Protein AF-A0A126R810-F1 (afdb_monomer)

Radius of gyration: 16.44 Å; Cα contacts (8 Å, |Δi|>4): 226; chains: 1; bounding box: 43×46×41 Å

Solvent-accessible surface area (backbone atoms only — not comparable to full-atom values): 8702 Å² total; per-residue (Å²): 116,65,72,61,51,55,50,39,32,69,67,35,48,63,58,56,52,22,22,52,50,32,72,67,43,94,33,29,50,48,25,30,33,40,52,72,46,74,46,79,70,53,80,94,60,63,74,56,88,75,79,83,89,74,77,93,70,93,69,80,99,58,82,75,43,78,62,83,45,59,52,86,39,48,30,25,45,36,42,28,21,24,62,84,65,51,67,21,34,70,50,63,39,40,46,86,61,65,59,49,74,42,57,66,59,55,68,73,42,51,41,99,56,51,18,61,36,74,46,60,53,77,65,43,67,39,75,66,36,52,54,49,44,61,45,46,37,65,45,74,83,80,72,79,77,83,81,128

Nearest PDB structures (foldseek):
  4u7b-assembly2_G-2  TM=3.706E-01  e=3.610E-02  Drosophila mauritiana
  4r79-assembly1_B  TM=3.425E-01  e=3.610E-02  Drosophila mauritiana
  3hot-assembly1_B  TM=3.439E-01  e=6.427E-02  Drosophila mauritiana
  3hot-assembly1_A  TM=3.543E-01  e=1.220E-01  Drosophila mauritiana

Sequence (148 aa):
MRKRFDRLSKAGVFEAFLDTLGGMSPSAHLIQMFDSTIVRAHVSAAGEKGGKAGKAGKAGKAGKPLAVRAADSQPKFHAKADGCGDLIAFDLTVGEASDCTHLETLLDIGSDISPRAAIADKGYSSKANRATASKGAGHRPGHPAQGQ

pLDDT: mean 70.52, std 21.45, range [24.77, 93.38]

Foldseek 3Di:
DPVVVVVCLQVCVVQVVLLVVCVVDPFQLAEKEKDKDFADDDPVLLDDDADDDDDDDDDDDDDHRQDAHDSPARKMWIFIAGPVRHTNDIHIGGNPDQPCVCLLVNLRGGHPHQHLFYHYDPSNVDPVSVVSRVCSNVDDDDDPPPDD

Mean predicted aligned error: 11.8 Å

Structure (mmCIF, N/CA/C/O backbone):
data_AF-A0A126R810-F1
#
_entry.id   AF-A0A126R810-F1
#
loop_
_atom_site.group_PDB
_atom_site.id
_atom_site.type_symbol
_atom_site.label_atom_id
_atom_site.label_alt_id
_atom_site.label_comp_id
_atom_site.label_asym_id
_atom_site.label_entity_id
_atom_site.label_seq_id
_atom_site.pdbx_PDB_ins_code
_atom_site.Cartn_x
_atom_site.Cartn_y
_atom_site.Cartn_z
_atom_site.occupancy
_atom_site.B_iso_or_equiv
_atom_site.auth_seq_id
_atom_site.auth_comp_id
_atom_site.auth_asym_id
_atom_site.auth_atom_id
_atom_site.pdbx_PDB_model_num
ATOM 1 N N . MET A 1 1 ? -26.406 -2.720 5.389 1.00 58.00 1 MET A N 1
ATOM 2 C CA . MET A 1 1 ? -25.097 -2.293 4.840 1.00 58.00 1 MET A CA 1
ATOM 3 C C . MET A 1 1 ? -23.918 -2.906 5.613 1.00 58.00 1 MET A C 1
ATOM 5 O O . MET A 1 1 ? -23.194 -3.693 5.021 1.00 58.00 1 MET A O 1
ATOM 9 N N . ARG A 1 2 ? -23.787 -2.665 6.932 1.00 73.38 2 ARG A N 1
ATOM 10 C CA . ARG A 1 2 ? -22.641 -3.086 7.779 1.00 73.38 2 ARG A CA 1
ATOM 11 C C . ARG A 1 2 ? -22.301 -4.591 7.772 1.00 73.38 2 ARG A C 1
ATOM 13 O O . ARG A 1 2 ? -21.176 -4.952 7.481 1.00 73.38 2 ARG A O 1
ATOM 20 N N . LYS A 1 3 ? -23.280 -5.489 7.970 1.00 82.12 3 LYS A N 1
ATOM 21 C CA . LYS A 1 3 ? -23.018 -6.946 8.084 1.00 82.12 3 LYS A CA 1
ATOM 22 C C . LYS A 1 3 ? -22.371 -7.585 6.845 1.00 82.12 3 LYS A C 1
ATOM 24 O O . LYS A 1 3 ? -21.584 -8.514 6.978 1.00 82.12 3 LYS A O 1
ATOM 29 N N . ARG A 1 4 ? -22.732 -7.125 5.638 1.00 86.06 4 ARG A N 1
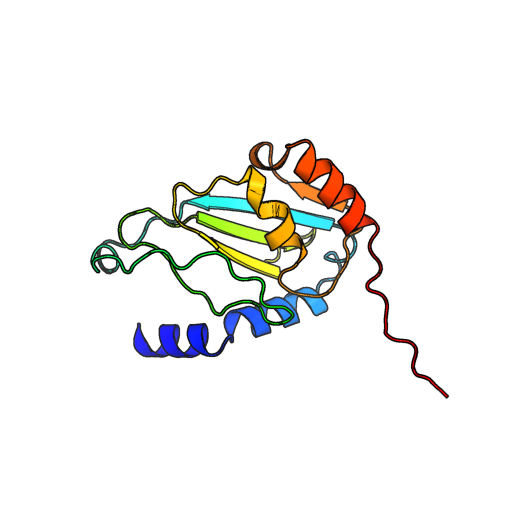ATOM 30 C CA . ARG A 1 4 ? -22.128 -7.634 4.393 1.00 86.06 4 ARG A CA 1
ATOM 31 C C . ARG A 1 4 ? -20.696 -7.142 4.253 1.00 86.06 4 ARG A C 1
ATOM 33 O O . ARG A 1 4 ? -19.833 -7.951 3.949 1.00 86.06 4 ARG A O 1
ATOM 40 N N . PHE A 1 5 ? -20.471 -5.858 4.521 1.00 80.19 5 PHE A N 1
ATOM 41 C CA . PHE A 1 5 ? -19.141 -5.265 4.537 1.00 80.19 5 PHE A CA 1
ATOM 42 C C . PHE A 1 5 ? -18.228 -6.006 5.520 1.00 80.19 5 PHE A C 1
ATOM 44 O O . PHE A 1 5 ? -17.249 -6.589 5.084 1.00 80.19 5 PHE A O 1
ATOM 51 N N . ASP A 1 6 ? -18.626 -6.134 6.790 1.00 79.25 6 ASP A N 1
ATOM 52 C CA . ASP A 1 6 ? -17.832 -6.828 7.814 1.00 79.25 6 ASP A CA 1
ATOM 53 C C . ASP A 1 6 ? -17.491 -8.267 7.421 1.00 79.25 6 ASP A C 1
ATOM 55 O O . ASP A 1 6 ? -16.395 -8.749 7.696 1.00 79.25 6 ASP A O 1
ATOM 59 N N . ARG A 1 7 ? -18.435 -8.972 6.789 1.00 86.31 7 ARG A N 1
ATOM 60 C CA . ARG A 1 7 ? -18.213 -10.342 6.327 1.00 86.31 7 ARG A CA 1
ATOM 61 C C . ARG A 1 7 ? -17.197 -10.394 5.187 1.00 86.31 7 ARG A C 1
ATOM 63 O O . ARG A 1 7 ? -16.336 -11.261 5.220 1.00 86.31 7 ARG A O 1
ATOM 70 N N . LEU A 1 8 ? -17.299 -9.498 4.205 1.00 84.38 8 LEU A N 1
ATOM 71 C CA . LEU A 1 8 ? -16.360 -9.425 3.081 1.00 84.38 8 LEU A CA 1
ATOM 72 C C . LEU A 1 8 ? -14.961 -9.008 3.552 1.00 84.38 8 LEU A C 1
ATOM 74 O O . LEU A 1 8 ? -13.985 -9.640 3.163 1.00 84.38 8 LEU A O 1
ATOM 78 N N . SER A 1 9 ? -14.882 -8.029 4.457 1.00 81.00 9 SER A N 1
ATOM 79 C CA . SER A 1 9 ? -13.638 -7.597 5.099 1.00 81.00 9 SER A CA 1
ATOM 80 C C . SER A 1 9 ? -12.968 -8.737 5.860 1.00 81.00 9 SER A C 1
ATOM 82 O O . SER A 1 9 ? -11.805 -9.034 5.633 1.00 81.00 9 SER A O 1
ATOM 84 N N . LYS A 1 10 ? -13.709 -9.445 6.725 1.00 80.12 10 LYS A N 1
ATOM 85 C CA . LYS A 1 10 ? -13.168 -10.584 7.491 1.00 80.12 10 LYS A CA 1
ATOM 86 C C . LYS A 1 10 ? -12.781 -11.771 6.612 1.00 80.12 10 LYS A C 1
ATOM 88 O O . LYS A 1 10 ? -11.914 -12.542 7.004 1.00 80.12 10 LYS A O 1
ATOM 93 N N . ALA A 1 11 ? -13.436 -11.929 5.465 1.00 85.81 11 ALA A N 1
ATOM 94 C CA . ALA A 1 11 ? -13.130 -12.973 4.496 1.00 85.81 11 ALA A CA 1
ATOM 95 C C . ALA A 1 11 ? -11.930 -12.635 3.591 1.00 85.81 11 ALA A C 1
ATOM 97 O O . ALA A 1 11 ? -11.578 -13.461 2.757 1.00 85.81 11 ALA A O 1
ATOM 98 N N . GLY A 1 12 ? -11.312 -11.455 3.733 1.00 84.00 12 GLY A N 1
ATOM 99 C CA . GLY A 1 12 ? -10.148 -11.061 2.934 1.00 84.00 12 GLY A CA 1
ATOM 100 C C . GLY A 1 12 ? -10.477 -10.702 1.479 1.00 84.00 12 GLY A C 1
ATOM 101 O O . GLY A 1 12 ? -9.616 -10.776 0.605 1.00 84.00 12 GLY A O 1
ATOM 102 N N . VAL A 1 13 ? -11.744 -10.386 1.178 1.00 88.12 13 VAL A N 1
ATOM 103 C CA . VAL A 1 13 ? -12.202 -10.188 -0.210 1.00 88.12 13 VAL A CA 1
ATOM 104 C C . VAL A 1 13 ? -11.582 -8.943 -0.838 1.00 88.12 13 VAL A C 1
ATOM 106 O O . VAL A 1 13 ? -11.309 -8.942 -2.035 1.00 88.12 13 VAL A O 1
ATOM 109 N N . PHE A 1 14 ? -11.352 -7.888 -0.055 1.00 85.06 14 PHE A N 1
ATOM 110 C CA . PHE A 1 14 ? -10.744 -6.659 -0.564 1.00 85.06 14 PHE A CA 1
ATOM 111 C C . PHE A 1 14 ? -9.272 -6.871 -0.910 1.00 85.06 14 PHE A C 1
ATOM 113 O O . PHE A 1 14 ? -8.820 -6.426 -1.958 1.00 85.06 14 PHE A O 1
ATOM 120 N N . GLU A 1 15 ? -8.554 -7.596 -0.060 1.00 84.38 15 GLU A N 1
ATOM 121 C CA . GLU A 1 15 ? -7.156 -7.953 -0.240 1.00 84.38 15 GLU A CA 1
ATOM 122 C C . GLU A 1 15 ? -6.991 -8.818 -1.493 1.00 84.38 15 GLU A C 1
ATOM 124 O O . GLU A 1 15 ? -6.176 -8.489 -2.345 1.00 84.38 15 GLU A O 1
ATOM 129 N N . ALA A 1 16 ? -7.825 -9.849 -1.671 1.00 85.62 16 ALA A N 1
ATOM 130 C CA . ALA A 1 16 ? -7.801 -10.689 -2.871 1.00 85.62 16 ALA A CA 1
ATOM 131 C C . ALA A 1 16 ? -8.166 -9.915 -4.153 1.00 85.62 16 ALA A C 1
ATOM 133 O O . ALA A 1 16 ? -7.582 -10.139 -5.215 1.00 85.62 16 ALA A O 1
ATOM 134 N N . PHE A 1 17 ? -9.132 -8.995 -4.065 1.00 88.19 17 PHE A N 1
ATOM 135 C CA . PHE A 1 17 ? -9.519 -8.144 -5.189 1.00 88.19 17 PHE A CA 1
ATOM 136 C C . PHE A 1 17 ? -8.369 -7.227 -5.624 1.00 88.19 17 PHE A C 1
ATOM 138 O O . PHE A 1 17 ? -8.030 -7.189 -6.804 1.00 88.19 17 PHE A O 1
ATOM 145 N N . LEU A 1 18 ? -7.747 -6.524 -4.676 1.00 88.25 18 LEU A N 1
ATOM 146 C CA . LEU A 1 18 ? -6.643 -5.608 -4.958 1.00 88.25 18 LEU A CA 1
ATOM 147 C C . LEU A 1 18 ? -5.366 -6.346 -5.387 1.00 88.25 18 LEU A C 1
ATOM 149 O O . LEU A 1 18 ? -4.672 -5.876 -6.282 1.00 88.25 18 LEU A O 1
ATOM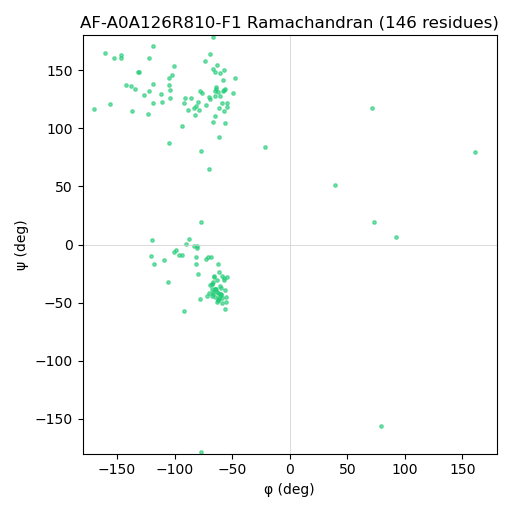 153 N N . ASP A 1 19 ? -5.102 -7.529 -4.831 1.00 84.69 19 ASP A N 1
ATOM 154 C CA . ASP A 1 19 ? -4.015 -8.412 -5.267 1.00 84.69 19 ASP A CA 1
ATOM 155 C C . ASP A 1 19 ? -4.171 -8.812 -6.742 1.00 84.69 19 ASP A C 1
ATOM 157 O O . ASP A 1 19 ? -3.228 -8.717 -7.528 1.00 84.69 19 ASP A O 1
ATOM 161 N N . THR A 1 20 ? -5.400 -9.153 -7.146 1.00 88.62 20 THR A N 1
ATOM 162 C CA . THR A 1 20 ? -5.726 -9.456 -8.546 1.00 88.62 20 THR A CA 1
ATOM 163 C C . THR A 1 20 ? -5.481 -8.244 -9.447 1.00 88.62 20 THR A C 1
ATOM 165 O O . THR A 1 20 ? -4.864 -8.383 -10.502 1.00 88.62 20 THR A O 1
ATOM 168 N N . LEU A 1 21 ? -5.915 -7.047 -9.030 1.00 86.81 21 LEU A N 1
ATOM 169 C CA . LEU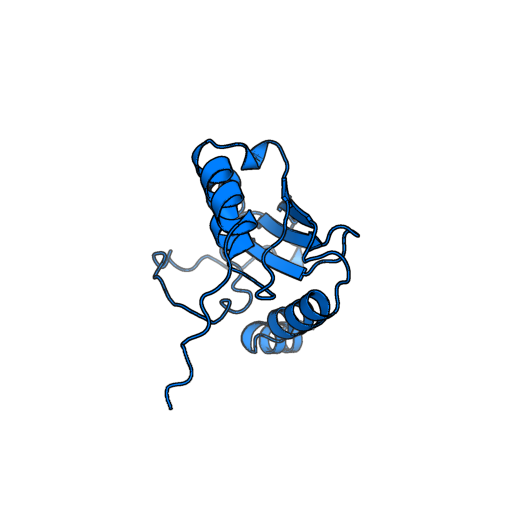 A 1 21 ? -5.655 -5.809 -9.774 1.00 86.81 21 LEU A CA 1
ATOM 170 C C . LEU A 1 21 ? -4.153 -5.513 -9.885 1.00 86.81 21 LEU A C 1
ATOM 172 O O . LEU A 1 21 ? -3.677 -5.168 -10.964 1.00 86.81 21 LEU A O 1
ATOM 176 N N . GLY A 1 22 ? -3.396 -5.723 -8.806 1.00 86.81 22 GLY A N 1
ATOM 177 C CA . GLY A 1 22 ? -1.941 -5.590 -8.795 1.00 86.81 22 GLY A CA 1
ATOM 178 C C . GLY A 1 22 ? -1.260 -6.521 -9.792 1.00 86.81 22 GLY A C 1
ATOM 179 O O . GLY A 1 22 ? -0.434 -6.071 -10.584 1.00 86.81 22 GLY A O 1
ATOM 180 N N . GLY A 1 23 ? -1.663 -7.794 -9.822 1.00 86.50 23 GLY A N 1
ATOM 181 C CA . GLY A 1 23 ? -1.162 -8.787 -10.778 1.00 86.50 23 GLY A CA 1
ATOM 182 C C . GLY A 1 23 ? -1.451 -8.454 -12.246 1.00 86.50 23 GLY A C 1
ATOM 183 O O . GLY A 1 23 ? -0.731 -8.909 -13.134 1.00 86.50 23 GLY A O 1
ATOM 184 N N . MET A 1 24 ? -2.479 -7.645 -12.509 1.00 90.62 24 MET A N 1
ATOM 185 C CA . MET A 1 24 ? -2.849 -7.183 -13.849 1.00 90.62 24 MET A CA 1
ATOM 186 C C . MET A 1 24 ? -2.225 -5.831 -14.220 1.00 90.62 24 MET A C 1
ATOM 188 O O . MET A 1 24 ? -2.329 -5.418 -15.377 1.00 90.62 24 MET A O 1
ATOM 192 N N . SER A 1 25 ? -1.585 -5.134 -13.276 1.00 91.50 25 SER A N 1
ATOM 193 C CA . SER A 1 25 ? -1.039 -3.802 -13.528 1.00 91.50 25 SER A CA 1
ATOM 194 C C . SER A 1 25 ? 0.179 -3.863 -14.463 1.00 91.50 25 SER A C 1
ATOM 196 O O . SER A 1 25 ? 1.176 -4.533 -14.164 1.00 91.50 25 SER A O 1
ATOM 198 N N . PRO A 1 26 ? 0.178 -3.089 -15.564 1.00 92.12 26 PRO A N 1
ATOM 199 C CA . PRO A 1 26 ? 1.327 -2.995 -16.456 1.00 92.12 26 PRO A CA 1
ATOM 200 C C . PRO A 1 26 ? 2.477 -2.182 -15.846 1.00 92.12 26 PRO A C 1
ATOM 202 O O . PRO A 1 26 ? 3.577 -2.194 -16.394 1.00 92.12 26 PRO A O 1
ATOM 205 N N . SER A 1 27 ? 2.252 -1.462 -14.741 1.00 92.81 27 SER A N 1
ATOM 206 C CA . SER A 1 27 ? 3.206 -0.491 -14.193 1.00 92.81 27 SER A CA 1
ATOM 207 C C . SER A 1 27 ? 3.704 -0.828 -12.782 1.00 92.81 27 SER A C 1
ATOM 209 O O . SER A 1 27 ? 4.762 -0.335 -12.391 1.00 92.81 27 SER A O 1
ATOM 211 N N . ALA A 1 28 ? 3.027 -1.724 -12.052 1.00 88.81 28 ALA A N 1
ATOM 212 C CA . ALA A 1 28 ? 3.361 -2.094 -10.671 1.00 88.81 28 ALA A CA 1
ATOM 213 C C . ALA A 1 28 ? 4.781 -2.659 -10.493 1.00 88.81 28 ALA A C 1
ATOM 215 O O . ALA A 1 28 ? 5.372 -2.541 -9.420 1.00 88.81 28 ALA A O 1
ATOM 216 N N . HIS A 1 29 ? 5.345 -3.265 -11.540 1.00 88.56 29 HIS A N 1
ATOM 217 C CA . HIS A 1 29 ? 6.723 -3.768 -11.552 1.00 88.56 29 HIS A CA 1
ATOM 218 C C . HIS A 1 29 ? 7.762 -2.668 -11.831 1.00 88.56 29 HIS A C 1
ATOM 220 O O . HIS A 1 29 ? 8.953 -2.848 -11.584 1.00 88.56 29 HIS A O 1
ATOM 226 N N . LEU A 1 30 ? 7.338 -1.517 -12.356 1.00 91.25 30 LEU A N 1
ATOM 227 C CA . LEU A 1 30 ? 8.204 -0.369 -12.610 1.00 91.25 30 LEU A CA 1
ATOM 228 C C . LEU A 1 30 ? 8.199 0.570 -11.411 1.00 91.25 30 LEU A C 1
ATOM 230 O O . LEU A 1 30 ? 9.258 0.864 -10.859 1.00 91.25 30 LEU A O 1
ATOM 234 N N . ILE A 1 31 ? 7.016 1.036 -11.021 1.00 91.06 31 ILE A N 1
ATOM 235 C CA . ILE A 1 31 ? 6.835 2.072 -10.011 1.00 91.06 31 ILE A CA 1
ATOM 236 C C . ILE A 1 31 ? 5.725 1.638 -9.064 1.00 91.06 31 ILE A C 1
ATOM 238 O O . ILE A 1 31 ? 4.653 1.225 -9.501 1.00 91.06 31 ILE A O 1
ATOM 242 N N . GLN A 1 32 ? 5.984 1.781 -7.768 1.00 91.81 32 GLN A N 1
ATOM 243 C CA . GLN A 1 32 ? 4.949 1.747 -6.740 1.00 91.81 32 GLN A CA 1
ATOM 244 C C . GLN A 1 32 ? 4.979 3.051 -5.951 1.00 91.81 32 GLN A C 1
ATOM 246 O O . GLN A 1 32 ? 6.046 3.524 -5.544 1.00 91.81 32 GLN A O 1
ATOM 251 N N . MET A 1 33 ? 3.802 3.638 -5.777 1.00 93.38 33 MET A N 1
ATOM 252 C CA . MET A 1 33 ? 3.588 4.899 -5.081 1.00 93.38 33 MET A CA 1
ATOM 253 C C . MET A 1 33 ? 2.977 4.644 -3.705 1.00 93.38 33 MET A C 1
ATOM 255 O O . MET A 1 33 ? 2.066 3.826 -3.571 1.00 93.38 33 MET A O 1
ATOM 259 N N . PHE A 1 34 ? 3.464 5.360 -2.694 1.00 91.06 34 PHE A N 1
ATOM 260 C CA . PHE A 1 34 ? 3.029 5.232 -1.307 1.00 91.06 34 PHE A CA 1
ATOM 261 C C . PHE A 1 34 ? 2.612 6.588 -0.750 1.00 91.06 34 PHE A C 1
ATOM 263 O O . PHE A 1 34 ? 3.374 7.555 -0.813 1.00 91.06 34 PHE A O 1
ATOM 270 N N . ASP A 1 35 ? 1.418 6.637 -0.173 1.00 90.56 35 ASP A N 1
ATOM 271 C CA . ASP A 1 35 ? 0.899 7.818 0.509 1.00 90.56 35 ASP A CA 1
ATOM 272 C C . ASP A 1 35 ? 0.023 7.400 1.692 1.00 90.56 35 ASP A C 1
ATOM 274 O O . ASP A 1 35 ? -0.410 6.251 1.795 1.00 90.56 35 ASP A O 1
ATOM 278 N N . SER A 1 36 ? -0.236 8.324 2.607 1.00 87.75 36 SER A N 1
ATOM 279 C CA . SER A 1 36 ? -1.169 8.104 3.703 1.00 87.75 36 SER A CA 1
ATOM 280 C C . SER A 1 36 ? -2.045 9.313 3.948 1.00 87.75 36 SER A C 1
ATOM 282 O O . SER A 1 36 ? -1.565 10.438 4.026 1.00 87.75 36 SER A O 1
ATOM 284 N N . THR A 1 37 ? -3.334 9.069 4.162 1.00 86.50 37 THR A N 1
ATOM 285 C CA . THR A 1 37 ? -4.297 10.126 4.480 1.00 86.50 37 THR A CA 1
ATOM 286 C C . THR A 1 37 ? -5.138 9.768 5.694 1.00 86.50 37 THR A C 1
ATOM 288 O O . THR A 1 37 ? -5.423 8.599 5.953 1.00 86.50 37 THR A O 1
ATOM 291 N N . ILE A 1 38 ? -5.552 10.776 6.456 1.00 84.75 38 ILE A N 1
ATOM 292 C CA . ILE A 1 38 ? -6.474 10.596 7.576 1.00 84.75 38 ILE A CA 1
ATOM 293 C C . ILE A 1 38 ? -7.899 10.570 7.022 1.00 84.75 38 ILE A C 1
ATOM 295 O O . ILE A 1 38 ? -8.386 11.561 6.475 1.00 84.75 38 ILE A O 1
ATOM 299 N N . VAL A 1 39 ? -8.597 9.451 7.202 1.00 79.19 39 VAL A N 1
ATOM 300 C CA . VAL A 1 39 ? -9.990 9.305 6.770 1.00 79.19 39 VAL A CA 1
ATOM 301 C C . VAL A 1 39 ? -10.905 9.686 7.918 1.00 79.19 39 VAL A C 1
ATOM 303 O O . VAL A 1 39 ? -10.872 9.073 8.986 1.00 79.19 39 VAL A O 1
ATOM 306 N N . ARG A 1 40 ? -11.767 10.686 7.697 1.00 75.12 40 ARG A N 1
ATOM 307 C CA . ARG A 1 40 ? -12.752 11.060 8.708 1.00 75.12 40 ARG A CA 1
ATOM 308 C C . ARG A 1 40 ? -13.852 10.003 8.796 1.00 75.12 40 ARG A C 1
ATOM 310 O O . ARG A 1 40 ? -14.577 9.787 7.826 1.00 75.12 40 ARG A O 1
ATOM 317 N N . ALA A 1 41 ? -14.024 9.384 9.959 1.00 67.06 41 ALA A N 1
ATOM 318 C CA . ALA A 1 41 ? -15.155 8.502 10.205 1.00 67.06 41 ALA A CA 1
ATOM 319 C C . ALA A 1 41 ? -16.470 9.296 10.092 1.00 67.06 41 ALA A C 1
ATOM 321 O O . ALA A 1 41 ? -16.621 10.368 10.681 1.00 67.06 41 ALA A O 1
ATOM 322 N N . HIS A 1 42 ? -17.432 8.767 9.328 1.00 64.12 42 HIS A N 1
ATOM 323 C CA . HIS A 1 42 ? -18.784 9.326 9.250 1.00 64.12 42 HIS A CA 1
ATOM 324 C C . HIS A 1 42 ? -19.414 9.385 10.653 1.00 64.12 42 HIS A C 1
ATOM 326 O O . HIS A 1 42 ? -19.137 8.524 11.485 1.00 64.12 42 HIS A O 1
ATOM 332 N N . VAL A 1 43 ? -20.304 10.349 10.923 1.00 54.09 43 VAL A N 1
ATOM 333 C CA . VAL A 1 43 ? -20.922 10.555 12.255 1.00 54.09 43 VAL A CA 1
ATOM 334 C C . VAL A 1 43 ? -21.599 9.293 12.819 1.00 54.09 43 VAL A C 1
ATOM 336 O O . VAL A 1 43 ? -21.610 9.073 14.021 1.00 54.09 43 VAL A O 1
ATOM 339 N N . SER A 1 44 ? -22.082 8.400 11.951 1.00 56.31 44 SER A N 1
ATOM 340 C CA . SER A 1 44 ? -22.676 7.101 12.320 1.00 56.31 44 SER A CA 1
ATOM 341 C C . SER A 1 44 ? -21.662 5.977 12.614 1.00 56.31 44 SER A C 1
ATOM 343 O O . SER A 1 44 ? -22.066 4.860 12.926 1.00 56.31 44 SER A O 1
ATOM 345 N N . ALA A 1 45 ? -20.363 6.236 12.456 1.00 50.12 45 ALA A N 1
ATOM 346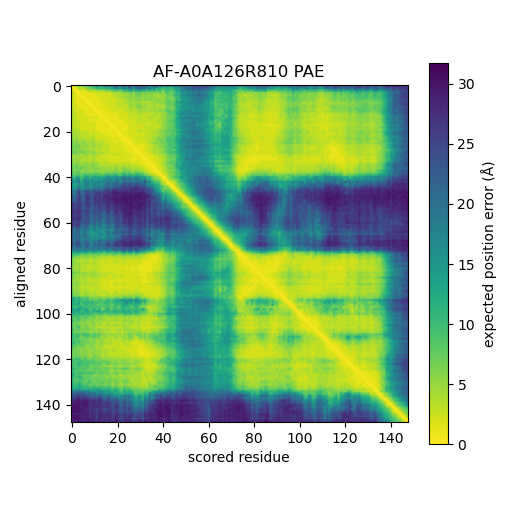 C CA . ALA A 1 45 ? -19.249 5.342 12.791 1.00 50.12 45 ALA A CA 1
ATOM 347 C C . ALA A 1 45 ? -18.457 5.827 14.020 1.00 50.12 45 ALA A C 1
ATOM 349 O O . ALA A 1 45 ? -17.683 5.059 14.589 1.00 50.12 45 ALA A O 1
ATOM 350 N N . ALA A 1 46 ? -18.677 7.074 14.448 1.00 46.78 46 ALA A N 1
ATOM 351 C CA . ALA A 1 46 ? -18.123 7.643 15.668 1.00 46.78 46 ALA A CA 1
ATOM 352 C C . ALA A 1 46 ? -18.895 7.117 16.892 1.00 46.78 46 ALA A C 1
ATOM 354 O O . ALA A 1 46 ? -19.807 7.767 17.396 1.00 46.78 46 ALA A O 1
ATOM 355 N N . GLY A 1 47 ? -18.574 5.904 17.347 1.00 43.41 47 GLY A N 1
ATOM 356 C CA . GLY A 1 47 ? -19.151 5.361 18.576 1.00 43.41 47 GLY A CA 1
ATOM 357 C C . GLY A 1 47 ? -19.058 3.847 18.705 1.00 43.41 47 GLY A C 1
ATOM 358 O O . GLY A 1 47 ? -20.053 3.161 18.508 1.00 43.41 47 GLY A O 1
ATOM 359 N N . GLU A 1 48 ? -17.895 3.322 19.097 1.00 41.81 48 GLU A N 1
ATOM 360 C CA . GLU A 1 48 ? -17.827 2.059 19.847 1.00 41.81 48 GLU A CA 1
ATOM 361 C C . GLU A 1 48 ? -16.528 1.991 20.667 1.00 41.81 48 GLU A C 1
ATOM 363 O O . GLU A 1 48 ? -15.431 2.125 20.143 1.00 41.81 48 GLU A O 1
ATOM 368 N N . LYS A 1 49 ? -16.650 1.855 21.989 1.00 41.16 49 LYS A N 1
ATOM 369 C CA . LYS A 1 49 ? -15.565 2.018 22.972 1.00 41.16 49 LYS A CA 1
ATOM 370 C C . LYS A 1 49 ? -14.460 0.953 22.798 1.00 41.16 49 LYS A C 1
ATOM 372 O O . LYS A 1 49 ? -14.757 -0.227 22.641 1.00 41.16 49 LYS A O 1
ATOM 377 N N . GLY A 1 50 ? -13.197 1.390 22.853 1.00 39.09 50 GLY A N 1
ATOM 378 C CA . GLY A 1 50 ? -12.002 0.650 22.430 1.00 39.09 50 GLY A CA 1
ATOM 379 C C . GLY A 1 50 ? -11.677 -0.677 23.138 1.00 39.09 50 GLY A C 1
ATOM 380 O O . GLY A 1 50 ? -11.890 -0.858 24.337 1.00 39.09 50 GLY A O 1
ATOM 381 N N . GLY A 1 51 ? -11.082 -1.595 22.367 1.00 32.53 51 GLY A N 1
ATOM 382 C CA . GLY A 1 51 ? -10.477 -2.848 22.831 1.00 32.53 51 GLY A CA 1
ATOM 383 C C . GLY A 1 51 ? -8.944 -2.766 22.894 1.00 32.53 51 GLY A C 1
ATOM 384 O O . GLY A 1 51 ? -8.314 -2.085 22.087 1.00 32.53 51 GLY A O 1
ATOM 385 N N . LYS A 1 52 ? -8.344 -3.457 23.874 1.00 34.78 52 LYS A N 1
ATOM 386 C CA . LYS A 1 52 ? -6.920 -3.355 24.251 1.00 34.78 52 LYS A CA 1
ATOM 387 C C . LYS A 1 52 ? -5.938 -3.670 23.111 1.00 34.78 52 LYS A C 1
ATOM 389 O O . LYS A 1 52 ? -6.108 -4.624 22.355 1.00 34.78 52 LYS A O 1
ATOM 394 N N . ALA A 1 53 ? -4.850 -2.897 23.087 1.00 39.47 53 ALA A N 1
ATOM 395 C CA . ALA A 1 53 ? -3.710 -3.019 22.185 1.00 39.47 53 ALA A CA 1
ATOM 396 C C . ALA A 1 53 ? -3.050 -4.412 22.246 1.00 39.47 53 ALA A C 1
ATOM 398 O O . ALA A 1 53 ? -2.309 -4.739 23.173 1.00 39.47 53 ALA A O 1
ATOM 399 N N . GLY A 1 54 ? -3.302 -5.233 21.224 1.00 28.83 54 GLY A N 1
ATOM 400 C CA . GLY A 1 54 ? -2.554 -6.461 20.966 1.00 28.83 54 GLY A CA 1
ATOM 401 C C . GLY A 1 54 ? -1.250 -6.152 20.230 1.00 28.83 54 GLY A C 1
ATOM 402 O O . GLY A 1 54 ? -1.283 -5.606 19.120 1.00 28.83 54 GLY A O 1
ATOM 403 N N . LYS A 1 55 ? -0.124 -6.507 20.863 1.00 29.75 55 LYS A N 1
ATOM 404 C CA . LYS A 1 55 ? 1.254 -6.378 20.361 1.00 29.75 55 LYS A CA 1
ATOM 405 C C . LYS A 1 55 ? 1.393 -6.895 18.922 1.00 29.75 55 LYS A C 1
ATOM 407 O O . LYS A 1 55 ? 0.773 -7.890 18.547 1.00 29.75 55 LYS A O 1
ATOM 412 N N . ALA A 1 56 ? 2.229 -6.216 18.135 1.00 35.44 56 ALA A N 1
ATOM 413 C CA . ALA A 1 56 ? 2.615 -6.603 16.782 1.00 35.44 56 ALA A CA 1
ATOM 414 C C . ALA A 1 56 ? 3.329 -7.969 16.794 1.00 35.44 56 ALA A C 1
ATOM 416 O O . ALA A 1 56 ? 4.530 -8.066 17.026 1.00 35.44 56 ALA A O 1
ATOM 417 N N . GLY A 1 57 ? 2.557 -9.039 16.595 1.00 24.77 57 GLY A N 1
ATOM 418 C CA . GLY A 1 57 ? 3.068 -10.379 16.329 1.00 24.77 57 GLY A CA 1
ATOM 419 C C . GLY A 1 57 ? 3.342 -10.553 14.838 1.00 24.77 57 GLY A C 1
ATOM 420 O O . GLY A 1 57 ? 2.449 -10.314 14.013 1.00 24.77 57 GLY A O 1
ATOM 421 N N . LYS A 1 58 ? 4.575 -10.966 14.526 1.00 33.00 58 LYS A N 1
ATOM 422 C CA . LYS A 1 58 ? 5.004 -11.468 13.217 1.00 33.00 58 LYS A CA 1
ATOM 423 C C . LYS A 1 58 ? 4.123 -12.664 12.845 1.00 33.00 58 LYS A C 1
ATOM 425 O O . LYS A 1 58 ? 4.166 -13.682 13.527 1.00 33.00 58 LYS A O 1
ATOM 430 N N . ALA A 1 59 ? 3.325 -12.535 11.794 1.00 27.64 59 ALA A N 1
ATOM 431 C CA . ALA A 1 59 ? 2.619 -13.652 11.179 1.00 27.64 59 ALA A CA 1
ATOM 432 C C . ALA A 1 59 ? 2.760 -13.483 9.668 1.00 27.64 59 ALA A C 1
ATOM 434 O O . ALA A 1 59 ? 2.347 -12.464 9.119 1.00 27.64 59 ALA A O 1
ATOM 435 N N . GLY A 1 60 ? 3.463 -14.433 9.053 1.00 28.61 60 GLY A N 1
ATOM 436 C CA . GLY A 1 60 ? 3.781 -14.428 7.634 1.00 28.61 60 GLY A CA 1
ATOM 437 C C . GLY A 1 60 ? 2.569 -14.647 6.732 1.00 28.61 60 GLY A C 1
ATOM 438 O O . GLY A 1 60 ? 1.527 -15.121 7.174 1.00 28.61 60 GLY A O 1
ATOM 439 N N . LYS A 1 61 ? 2.778 -14.312 5.453 1.00 35.91 61 LYS A N 1
ATOM 440 C CA . LYS A 1 61 ? 2.045 -14.760 4.256 1.00 35.91 61 LYS A CA 1
ATOM 441 C C . LYS A 1 61 ? 0.522 -14.896 4.403 1.00 35.91 61 LYS A C 1
ATOM 443 O O . LYS A 1 61 ? -0.044 -15.927 4.067 1.00 35.91 61 LYS A O 1
ATOM 448 N N . ALA A 1 62 ? -0.126 -13.850 4.898 1.00 33.81 62 ALA A N 1
ATOM 449 C CA . ALA A 1 62 ? -1.523 -13.515 4.635 1.00 33.81 62 ALA A CA 1
ATOM 450 C C . ALA A 1 62 ? -1.747 -12.114 5.210 1.00 33.81 62 ALA A C 1
ATOM 452 O O . ALA A 1 62 ? -1.592 -11.914 6.419 1.00 33.81 62 ALA A O 1
ATOM 453 N N . GLY A 1 63 ? -2.061 -11.137 4.353 1.00 39.81 63 GLY A N 1
ATOM 454 C CA . GLY A 1 63 ? -2.492 -9.813 4.799 1.00 39.81 63 GLY A CA 1
ATOM 455 C C . GLY A 1 63 ? -3.599 -9.973 5.840 1.00 39.81 63 GLY A C 1
ATOM 456 O O . GLY A 1 63 ? -4.516 -10.777 5.667 1.00 39.81 63 GLY A O 1
ATOM 457 N N . LYS A 1 64 ? -3.470 -9.294 6.982 1.00 45.44 64 LYS A N 1
ATOM 458 C CA . LYS A 1 64 ? -4.497 -9.367 8.025 1.00 45.44 64 LYS A CA 1
ATOM 459 C C . LYS A 1 64 ? -5.770 -8.747 7.439 1.00 45.44 64 LYS A C 1
ATOM 461 O O . LYS A 1 64 ? -5.656 -7.655 6.890 1.00 45.44 64 LYS A O 1
ATOM 466 N N . PRO A 1 65 ? -6.947 -9.388 7.561 1.00 42.50 65 PRO A N 1
ATOM 467 C CA . PRO A 1 65 ? -8.185 -8.808 7.060 1.00 42.50 65 PRO A CA 1
ATOM 468 C C . PRO A 1 65 ? -8.394 -7.449 7.713 1.00 42.50 65 PRO A C 1
ATOM 470 O O . PRO A 1 65 ? -8.240 -7.362 8.934 1.00 42.50 65 PRO A O 1
ATOM 473 N N . LEU A 1 66 ? -8.736 -6.441 6.905 1.00 44.81 66 LEU A N 1
ATOM 474 C CA . LEU A 1 66 ? -9.099 -5.067 7.268 1.00 44.81 66 LEU A CA 1
ATOM 475 C C . LEU A 1 66 ? -9.575 -4.917 8.730 1.00 44.81 66 LEU A C 1
ATOM 477 O O . LEU A 1 66 ? -10.772 -4.942 9.030 1.00 44.81 66 LEU A O 1
ATOM 481 N N . ALA A 1 67 ? -8.633 -4.781 9.663 1.00 39.91 67 ALA A N 1
ATOM 482 C CA . ALA A 1 67 ? -8.911 -4.701 11.089 1.00 39.91 67 ALA A CA 1
ATOM 483 C C . ALA A 1 67 ? -8.731 -3.250 11.517 1.00 39.91 67 ALA A C 1
ATOM 485 O O . ALA A 1 67 ? -7.657 -2.841 11.953 1.00 39.91 67 ALA A O 1
ATOM 486 N N . VAL A 1 68 ? -9.808 -2.475 11.383 1.00 39.78 68 VAL A N 1
ATOM 487 C CA . VAL A 1 68 ? -9.894 -1.110 11.910 1.00 39.78 68 VAL A CA 1
ATOM 488 C C . VAL A 1 68 ? -9.563 -1.141 13.404 1.00 39.78 68 VAL A C 1
ATOM 490 O O . VAL A 1 68 ? -10.247 -1.799 14.192 1.00 39.78 68 VAL A O 1
ATOM 493 N N . ARG A 1 69 ? -8.498 -0.438 13.796 1.00 44.78 69 ARG A N 1
ATOM 494 C CA . ARG A 1 69 ? -8.133 -0.190 15.195 1.00 44.78 69 ARG A CA 1
ATOM 495 C C . ARG A 1 69 ? -8.494 1.258 15.558 1.00 44.78 69 ARG A C 1
ATOM 497 O O . ARG A 1 69 ? -8.140 2.169 14.825 1.00 44.78 69 ARG A O 1
ATOM 504 N N . ALA A 1 70 ? -9.142 1.402 16.719 1.00 40.97 70 ALA A N 1
ATOM 505 C CA . ALA A 1 70 ? -9.555 2.618 17.440 1.00 40.97 70 ALA A CA 1
ATOM 506 C C . ALA A 1 70 ? -10.713 3.440 16.832 1.00 40.97 70 ALA A C 1
ATOM 508 O O . ALA A 1 70 ? -10.613 4.003 15.749 1.00 40.97 70 ALA A O 1
ATOM 509 N N . ALA A 1 71 ? -11.815 3.534 17.582 1.00 41.41 71 ALA A N 1
ATOM 510 C CA . ALA A 1 71 ? -13.023 4.301 17.249 1.00 41.41 71 ALA A CA 1
ATOM 511 C C . ALA A 1 71 ? -12.953 5.775 17.708 1.00 41.41 71 ALA A C 1
ATOM 513 O O . ALA A 1 71 ? -13.928 6.518 17.613 1.00 41.41 71 ALA A O 1
ATOM 514 N N . ASP A 1 72 ? -11.803 6.174 18.238 1.00 48.97 72 ASP A N 1
ATOM 515 C CA . ASP A 1 72 ? -11.520 7.421 18.939 1.00 48.97 72 ASP A CA 1
ATOM 516 C C . ASP A 1 72 ? -10.408 8.242 18.254 1.00 48.97 72 ASP A C 1
ATOM 518 O O . ASP A 1 72 ? -10.247 9.425 18.544 1.00 48.97 72 ASP A O 1
ATOM 522 N N . SER A 1 73 ? -9.715 7.662 17.266 1.00 58.97 73 SER A N 1
ATOM 523 C CA . SER A 1 73 ? -8.787 8.364 16.370 1.00 58.97 73 SER A CA 1
ATOM 524 C C . SER A 1 73 ? -9.267 8.246 14.926 1.00 58.97 73 SER A C 1
ATOM 526 O O . SER A 1 73 ? -9.666 7.160 14.513 1.00 58.97 73 SER A O 1
ATOM 528 N N . GLN A 1 74 ? -9.197 9.326 14.144 1.00 71.62 74 GLN A N 1
ATOM 529 C CA . GLN A 1 74 ? -9.450 9.248 12.702 1.00 71.62 74 GLN A CA 1
ATOM 530 C C . GLN A 1 74 ? -8.409 8.303 12.075 1.00 71.62 74 GLN A C 1
ATOM 532 O O . GLN A 1 74 ? -7.222 8.597 12.204 1.00 71.62 74 GLN A O 1
ATOM 537 N N . PRO A 1 75 ? -8.793 7.161 11.475 1.00 78.38 75 PRO A N 1
ATOM 538 C CA . PRO A 1 75 ? -7.826 6.184 10.993 1.00 78.38 75 PRO A CA 1
ATOM 539 C C . PRO A 1 75 ? -6.978 6.757 9.859 1.00 78.38 75 PRO A C 1
ATOM 541 O O . PRO A 1 75 ? -7.456 7.552 9.044 1.00 78.38 75 PRO A O 1
ATOM 544 N N . LYS A 1 76 ? -5.730 6.306 9.779 1.00 84.81 76 LYS A N 1
ATOM 545 C CA . LYS A 1 76 ? -4.859 6.568 8.637 1.00 84.81 76 LYS A CA 1
ATOM 546 C C . LYS A 1 76 ? -5.009 5.453 7.615 1.00 84.81 76 LYS A C 1
ATOM 548 O O . LYS A 1 76 ? -4.866 4.276 7.940 1.00 84.81 76 LYS A O 1
ATOM 553 N N . PHE A 1 77 ? -5.311 5.846 6.387 1.00 86.81 77 PHE A N 1
ATOM 554 C CA . PHE A 1 77 ? -5.332 4.996 5.210 1.00 86.81 77 PHE A CA 1
ATOM 555 C C . PHE A 1 77 ? -3.979 5.099 4.524 1.00 86.81 77 PHE A C 1
ATOM 557 O O . PHE A 1 77 ? -3.706 6.099 3.864 1.00 86.81 77 PHE A O 1
ATOM 564 N N . HIS A 1 78 ? -3.132 4.092 4.719 1.00 88.62 78 HIS A N 1
ATOM 565 C CA . HIS A 1 78 ? -1.855 3.971 4.028 1.00 88.62 78 HIS A CA 1
ATOM 566 C C . HIS A 1 78 ? -2.090 3.222 2.720 1.00 88.62 78 HIS A C 1
ATOM 568 O O . HIS A 1 78 ? -2.499 2.064 2.741 1.00 88.62 78 HIS A O 1
ATOM 574 N N . ALA A 1 79 ? -1.859 3.882 1.595 1.00 89.81 79 ALA A N 1
ATOM 575 C CA . ALA A 1 79 ? -2.142 3.377 0.264 1.00 89.81 79 ALA A CA 1
ATOM 576 C C . ALA A 1 79 ? -0.858 2.948 -0.452 1.00 89.81 79 ALA A C 1
ATOM 578 O O . ALA A 1 79 ? 0.176 3.609 -0.347 1.00 89.81 79 ALA A O 1
ATOM 579 N N . LYS A 1 80 ? -0.964 1.874 -1.233 1.00 90.56 80 LYS A N 1
ATOM 580 C CA . LYS A 1 80 ? 0.007 1.442 -2.238 1.00 90.56 80 LYS A CA 1
ATOM 581 C C . LYS A 1 80 ? -0.681 1.465 -3.593 1.00 90.56 80 LYS A C 1
ATOM 583 O O . LYS A 1 80 ? -1.671 0.758 -3.788 1.00 90.56 80 LYS A O 1
ATOM 588 N N . ALA A 1 81 ? -0.138 2.237 -4.518 1.00 92.19 81 ALA A N 1
ATOM 589 C CA . ALA A 1 81 ? -0.631 2.335 -5.883 1.00 92.19 81 ALA A CA 1
ATOM 590 C C . ALA A 1 81 ? 0.458 1.977 -6.896 1.00 92.19 81 ALA A C 1
ATOM 592 O O . ALA A 1 81 ? 1.650 1.987 -6.578 1.00 92.19 81 ALA A O 1
ATOM 593 N N . ASP A 1 82 ? 0.043 1.640 -8.109 1.00 92.31 82 ASP A N 1
ATOM 594 C CA . ASP A 1 82 ? 0.943 1.452 -9.238 1.00 92.31 82 ASP A CA 1
ATOM 595 C C . ASP A 1 82 ? 1.419 2.803 -9.815 1.00 92.31 82 ASP A C 1
ATOM 597 O O . ASP A 1 82 ? 1.079 3.877 -9.311 1.00 92.31 82 ASP A O 1
ATOM 601 N N . GLY A 1 83 ? 2.225 2.769 -10.877 1.00 91.25 83 GLY A N 1
ATOM 602 C CA . GLY A 1 83 ? 2.697 3.975 -11.562 1.00 91.25 83 GLY A CA 1
ATOM 603 C C . GLY A 1 83 ? 1.612 4.754 -12.320 1.00 91.25 83 GLY A C 1
ATOM 604 O O . GLY A 1 83 ? 1.877 5.874 -12.753 1.00 91.25 83 GLY A O 1
ATOM 605 N N . CYS A 1 84 ? 0.417 4.186 -12.490 1.00 92.19 84 CYS A N 1
ATOM 606 C CA . CYS A 1 84 ? -0.755 4.821 -13.093 1.00 92.19 84 CYS A CA 1
ATOM 607 C C . CYS A 1 84 ? -1.714 5.414 -12.043 1.00 92.19 84 CYS A C 1
ATOM 609 O O . CYS A 1 84 ? -2.617 6.166 -12.406 1.00 92.19 84 CYS A O 1
ATOM 611 N N . GLY A 1 85 ? -1.489 5.138 -10.755 1.00 90.62 85 GLY A N 1
ATOM 612 C CA . GLY A 1 85 ? -2.334 5.584 -9.649 1.00 90.62 85 GLY A CA 1
ATOM 613 C C . GLY A 1 85 ? -3.420 4.582 -9.250 1.00 90.62 85 GLY A C 1
ATOM 614 O O . GLY A 1 85 ? -4.240 4.900 -8.386 1.00 90.62 85 GLY A O 1
ATOM 615 N N . ASP A 1 86 ? -3.422 3.377 -9.821 1.00 91.69 86 ASP A N 1
ATOM 616 C CA . ASP A 1 86 ? -4.367 2.326 -9.456 1.00 91.69 86 ASP A CA 1
ATOM 617 C C . ASP A 1 86 ? -3.968 1.697 -8.118 1.00 91.69 86 ASP A C 1
ATOM 619 O O . ASP A 1 86 ? -2.814 1.321 -7.902 1.00 91.69 86 ASP A O 1
ATOM 623 N N . LEU A 1 87 ? -4.927 1.575 -7.196 1.00 89.44 87 LEU A N 1
ATOM 624 C CA . LEU A 1 87 ? -4.681 1.015 -5.868 1.00 89.44 87 LEU A CA 1
ATOM 625 C C . LEU A 1 87 ? -4.395 -0.494 -5.960 1.00 89.44 87 LEU A C 1
ATOM 627 O O . LEU A 1 87 ? -5.224 -1.258 -6.448 1.00 89.44 87 LEU A O 1
ATOM 631 N N . ILE A 1 88 ? -3.252 -0.918 -5.417 1.00 89.06 88 ILE A N 1
ATOM 632 C CA . ILE A 1 88 ? -2.811 -2.323 -5.368 1.00 89.06 88 ILE A CA 1
ATOM 633 C C . ILE A 1 88 ? -2.952 -2.913 -3.960 1.00 89.06 88 ILE A C 1
ATOM 635 O O . ILE A 1 88 ? -3.168 -4.109 -3.793 1.00 89.06 88 ILE A O 1
ATOM 639 N N . ALA A 1 89 ? -2.779 -2.098 -2.921 1.00 89.31 89 ALA A N 1
ATOM 640 C CA . ALA A 1 89 ? -2.946 -2.532 -1.539 1.00 89.31 89 ALA A CA 1
ATOM 641 C C . ALA A 1 89 ? -3.157 -1.332 -0.622 1.00 89.31 89 ALA A C 1
ATOM 643 O O . ALA A 1 89 ? -2.864 -0.192 -0.981 1.00 89.31 89 ALA A O 1
ATOM 644 N N . PHE A 1 90 ? -3.633 -1.590 0.589 1.00 87.88 90 PHE A N 1
ATOM 645 C CA . PHE A 1 90 ? -3.682 -0.577 1.629 1.00 87.88 90 PHE A CA 1
ATOM 646 C C . PHE A 1 90 ? -3.617 -1.216 3.015 1.00 87.88 90 PHE A C 1
ATOM 648 O O . PHE A 1 90 ? -3.912 -2.399 3.178 1.00 87.88 90 PHE A O 1
ATOM 655 N N . ASP A 1 91 ? -3.260 -0.413 4.010 1.00 85.31 91 ASP A N 1
ATOM 656 C CA . ASP A 1 91 ? -3.351 -0.768 5.422 1.00 85.31 91 ASP A CA 1
ATOM 657 C C . ASP A 1 91 ? -4.025 0.362 6.209 1.00 85.31 91 ASP A C 1
ATOM 659 O O . ASP A 1 91 ? -3.904 1.543 5.869 1.00 85.31 91 ASP A O 1
ATOM 663 N N . LEU A 1 92 ? -4.752 -0.006 7.264 1.00 81.94 92 LEU A N 1
ATOM 664 C CA . LEU A 1 92 ? -5.423 0.940 8.152 1.00 81.94 92 LEU A CA 1
ATOM 665 C C . LEU A 1 92 ? -4.759 0.951 9.523 1.00 81.94 92 LEU A C 1
ATOM 667 O O . LEU A 1 92 ? -4.748 -0.055 10.235 1.00 81.94 92 LEU A O 1
ATOM 671 N N . THR A 1 93 ? -4.299 2.123 9.945 1.00 79.94 93 THR A N 1
ATOM 672 C CA . THR A 1 93 ? -3.736 2.331 11.281 1.00 79.94 93 THR A CA 1
ATOM 673 C C . THR A 1 93 ? -4.539 3.359 12.075 1.00 79.94 93 THR A C 1
ATOM 675 O O . THR A 1 93 ? -5.450 4.017 11.567 1.00 79.94 93 THR A O 1
ATOM 678 N N . VAL A 1 94 ? -4.221 3.473 13.366 1.00 79.69 94 VAL A N 1
ATOM 679 C CA . VAL A 1 94 ? -4.750 4.542 14.223 1.00 79.69 94 VAL A CA 1
ATOM 680 C C . VAL A 1 94 ? -4.202 5.897 13.770 1.00 79.69 94 VAL A C 1
ATOM 682 O O . VAL A 1 94 ? -3.084 5.972 13.270 1.00 79.69 94 VAL A O 1
ATOM 685 N N . GLY A 1 95 ? -4.955 6.975 13.991 1.00 71.50 95 GLY A N 1
ATOM 686 C CA . GLY A 1 95 ? -4.609 8.309 13.479 1.00 71.50 95 GLY A CA 1
ATOM 687 C C . GLY A 1 95 ? -3.236 8.841 13.893 1.00 71.50 95 GLY A C 1
ATOM 688 O O . GLY A 1 95 ? -2.596 9.551 13.127 1.00 71.50 95 GLY A O 1
ATOM 689 N N . GLU A 1 96 ? -2.756 8.451 15.073 1.00 76.12 96 GLU A N 1
ATOM 690 C CA . GLU A 1 96 ? -1.458 8.870 15.625 1.00 76.12 96 GLU A CA 1
ATOM 691 C C . GLU A 1 96 ? -0.271 8.034 15.114 1.00 76.12 96 GLU A C 1
ATOM 693 O O . GLU A 1 96 ? 0.873 8.266 15.506 1.00 76.12 96 GLU A O 1
ATOM 698 N N . ALA A 1 97 ? -0.508 7.022 14.272 1.00 73.75 97 ALA A N 1
ATOM 699 C CA . ALA A 1 97 ? 0.570 6.210 13.723 1.00 73.75 97 ALA A CA 1
ATOM 700 C C . ALA A 1 97 ? 1.488 7.068 12.842 1.00 73.75 97 ALA A C 1
ATOM 702 O O . ALA A 1 97 ? 1.024 7.844 12.010 1.00 73.75 97 ALA A O 1
ATOM 703 N N . SER A 1 98 ? 2.802 6.937 13.018 1.00 75.19 98 SER A N 1
ATOM 704 C CA . SER A 1 98 ? 3.772 7.653 12.189 1.00 75.19 98 SER A CA 1
ATOM 705 C C . SER A 1 98 ? 3.925 6.982 10.827 1.00 75.19 98 SER A C 1
ATOM 707 O O . SER A 1 98 ? 4.183 5.780 10.746 1.00 75.19 98 SER A O 1
ATOM 709 N N . ASP A 1 99 ? 3.869 7.771 9.759 1.00 76.56 99 ASP A N 1
ATOM 710 C CA . ASP A 1 99 ? 3.995 7.268 8.386 1.00 76.56 99 ASP A CA 1
ATOM 711 C C . ASP A 1 99 ? 5.412 6.728 8.136 1.00 76.56 99 ASP A C 1
ATOM 713 O O . ASP A 1 99 ? 5.618 5.718 7.463 1.00 76.56 99 ASP A O 1
ATOM 717 N N . CYS A 1 100 ? 6.411 7.323 8.796 1.00 71.56 100 CYS A N 1
ATOM 718 C CA . CYS A 1 100 ? 7.817 6.982 8.608 1.00 71.56 100 CYS A CA 1
ATOM 719 C C . CYS A 1 100 ? 8.181 5.535 8.977 1.00 71.56 100 CYS A C 1
ATOM 721 O O . CYS A 1 100 ? 9.242 5.075 8.564 1.00 71.56 100 CYS A O 1
ATOM 723 N N . THR A 1 101 ? 7.343 4.822 9.731 1.00 77.06 101 THR A N 1
ATOM 724 C CA . THR A 1 101 ? 7.564 3.416 10.102 1.00 77.06 101 THR A CA 1
ATOM 725 C C . THR A 1 101 ? 6.794 2.425 9.230 1.00 77.06 101 THR A C 1
ATOM 727 O O . THR A 1 101 ? 6.974 1.223 9.395 1.00 77.06 101 THR A O 1
ATOM 730 N N . HIS A 1 102 ? 5.945 2.899 8.312 1.00 80.25 102 HIS A N 1
ATOM 731 C CA . HIS A 1 102 ? 4.955 2.050 7.638 1.00 80.25 102 HIS A CA 1
ATOM 732 C C . HIS A 1 102 ? 5.346 1.589 6.229 1.00 80.25 102 HIS A C 1
ATOM 734 O O . HIS A 1 102 ? 4.655 0.757 5.650 1.00 80.25 102 HIS A O 1
ATOM 740 N N . LEU A 1 103 ? 6.466 2.079 5.683 1.00 79.81 103 LEU A N 1
ATOM 741 C CA . LEU A 1 103 ? 6.895 1.743 4.318 1.00 79.81 103 LEU A CA 1
ATOM 742 C C . LEU A 1 103 ? 7.200 0.250 4.131 1.00 79.81 103 LEU A C 1
ATOM 744 O O . LEU A 1 103 ? 6.858 -0.312 3.099 1.00 79.81 103 LEU A O 1
ATOM 748 N N . GLU A 1 104 ? 7.846 -0.387 5.112 1.00 80.56 104 GLU A N 1
ATOM 749 C CA . GLU A 1 104 ? 8.168 -1.823 5.057 1.00 80.56 104 GLU A CA 1
ATOM 750 C C . GLU A 1 104 ? 6.888 -2.662 4.982 1.00 80.56 104 GLU A C 1
ATOM 752 O O . GLU A 1 104 ? 6.744 -3.483 4.082 1.00 80.56 104 GLU A O 1
ATOM 757 N N . THR A 1 105 ? 5.903 -2.351 5.831 1.00 81.69 105 THR A N 1
ATOM 758 C CA . THR A 1 105 ? 4.571 -2.963 5.775 1.00 81.69 105 THR A CA 1
ATOM 759 C C . THR A 1 105 ? 3.933 -2.792 4.397 1.00 81.69 105 THR A C 1
ATOM 761 O O . THR A 1 105 ? 3.397 -3.753 3.862 1.00 81.69 105 THR A O 1
ATOM 764 N N . LEU A 1 106 ? 3.997 -1.594 3.804 1.00 80.06 106 LEU A N 1
ATOM 765 C CA . LEU A 1 106 ? 3.400 -1.330 2.490 1.00 80.06 106 LEU A CA 1
ATOM 766 C C . LEU A 1 106 ? 4.094 -2.085 1.345 1.00 80.06 106 LEU A C 1
ATOM 768 O O . LEU A 1 106 ? 3.438 -2.489 0.384 1.00 80.06 106 LEU A O 1
ATOM 772 N N . LEU A 1 107 ? 5.408 -2.291 1.427 1.00 81.62 107 LEU A N 1
ATOM 773 C CA . LEU A 1 107 ? 6.136 -3.097 0.446 1.00 81.62 107 LEU A CA 1
ATOM 774 C C . LEU A 1 107 ? 5.735 -4.575 0.530 1.00 81.62 107 LEU A C 1
ATOM 776 O O . LEU A 1 107 ? 5.556 -5.198 -0.514 1.00 81.62 107 LEU A O 1
ATOM 780 N N . ASP A 1 108 ? 5.511 -5.081 1.744 1.00 80.38 108 ASP A N 1
ATOM 781 C CA . ASP A 1 108 ? 5.207 -6.491 2.018 1.00 80.38 108 ASP A CA 1
ATOM 782 C C . ASP A 1 108 ? 3.733 -6.890 1.786 1.00 80.38 108 ASP A C 1
ATOM 784 O O . ASP A 1 108 ? 3.409 -8.080 1.825 1.00 80.38 108 ASP A O 1
ATOM 788 N N . ILE A 1 109 ? 2.823 -5.932 1.571 1.00 77.12 109 ILE A N 1
ATOM 789 C CA . ILE A 1 109 ? 1.397 -6.201 1.308 1.00 77.12 109 ILE A CA 1
ATOM 790 C C . ILE A 1 109 ? 1.031 -6.123 -0.182 1.00 77.12 109 ILE A C 1
ATOM 792 O O . ILE A 1 109 ? 1.613 -5.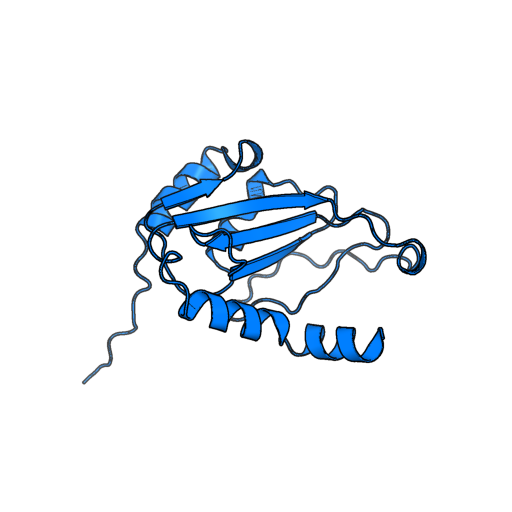364 -0.967 1.00 77.12 109 ILE A O 1
ATOM 796 N N . GLY A 1 110 ? -0.025 -6.854 -0.541 1.00 77.00 110 GLY A N 1
ATOM 797 C CA . GLY A 1 110 ? -0.547 -6.941 -1.904 1.00 77.00 110 GLY A CA 1
ATOM 798 C C . GLY A 1 110 ? 0.257 -7.894 -2.779 1.00 77.00 110 GLY A C 1
ATOM 799 O O . GLY A 1 110 ? 0.940 -8.786 -2.275 1.00 77.00 110 GLY A O 1
ATOM 800 N N . SER A 1 111 ? 0.177 -7.663 -4.088 1.00 74.50 111 SER A N 1
ATOM 801 C CA . SER A 1 111 ? 0.824 -8.495 -5.100 1.00 74.50 111 SER A CA 1
ATOM 802 C C . SER A 1 111 ? 2.326 -8.597 -4.872 1.00 74.50 111 SER A C 1
ATOM 804 O O . SER A 1 111 ? 2.985 -7.569 -4.680 1.00 74.50 111 SER A O 1
ATOM 806 N N . ASP A 1 112 ? 2.855 -9.822 -4.963 1.00 81.69 112 ASP A N 1
ATOM 807 C CA . ASP A 1 112 ? 4.286 -10.156 -4.887 1.00 81.69 112 ASP A CA 1
ATOM 808 C C . ASP A 1 112 ? 5.024 -9.666 -6.148 1.00 81.69 112 ASP A C 1
ATOM 810 O O . ASP A 1 112 ? 5.466 -10.428 -7.008 1.00 81.69 112 ASP A O 1
ATOM 814 N N . ILE A 1 113 ? 5.059 -8.343 -6.298 1.00 79.94 113 ILE A N 1
ATOM 815 C CA . ILE A 1 113 ? 5.659 -7.614 -7.406 1.00 79.94 113 ILE A CA 1
ATOM 816 C C . ILE A 1 113 ? 6.684 -6.662 -6.816 1.00 79.94 113 ILE A C 1
ATOM 818 O O . ILE A 1 113 ? 6.340 -5.676 -6.157 1.00 79.94 113 ILE A O 1
ATOM 822 N N . SER A 1 114 ? 7.947 -6.933 -7.110 1.00 83.62 114 SER A N 1
ATOM 823 C CA . SER A 1 114 ? 9.046 -6.045 -6.755 1.00 83.62 114 SER A CA 1
ATOM 824 C C . SER A 1 114 ? 9.111 -4.876 -7.742 1.00 83.62 114 SER A C 1
ATOM 826 O O . SER A 1 114 ? 9.370 -5.107 -8.928 1.00 83.62 114 SER A O 1
ATOM 828 N N . PRO A 1 115 ? 8.881 -3.625 -7.300 1.00 87.19 115 PRO A N 1
ATOM 829 C CA . PRO A 1 115 ? 8.971 -2.466 -8.180 1.00 87.19 115 PRO A CA 1
ATOM 830 C C . PRO A 1 115 ? 10.433 -2.139 -8.497 1.00 87.19 115 PRO A C 1
ATOM 832 O O . PRO A 1 115 ? 11.320 -2.443 -7.712 1.00 87.19 115 PRO A O 1
ATOM 835 N N . ARG A 1 116 ? 10.717 -1.433 -9.593 1.00 87.88 116 ARG A N 1
ATOM 836 C CA . ARG A 1 116 ? 12.061 -0.866 -9.838 1.00 87.88 116 ARG A CA 1
ATOM 837 C C . ARG A 1 116 ? 12.307 0.431 -9.074 1.00 87.88 116 ARG A C 1
ATOM 839 O O . ARG A 1 116 ? 13.456 0.787 -8.821 1.00 87.88 116 ARG A O 1
ATOM 846 N N . ALA A 1 117 ? 11.244 1.155 -8.745 1.00 87.94 117 ALA A N 1
ATOM 847 C CA . ALA A 1 117 ? 11.297 2.387 -7.980 1.00 87.94 117 ALA A CA 1
ATOM 848 C C . ALA A 1 117 ? 10.112 2.473 -7.015 1.00 87.94 117 ALA A C 1
ATOM 850 O O . ALA A 1 117 ? 8.972 2.186 -7.373 1.00 87.94 117 ALA A O 1
ATOM 851 N N . ALA A 1 118 ? 10.399 2.919 -5.796 1.00 89.00 118 ALA A N 1
ATOM 852 C CA . ALA A 1 118 ? 9.396 3.299 -4.814 1.00 89.00 118 ALA A CA 1
ATOM 853 C C . ALA A 1 118 ? 9.343 4.828 -4.741 1.00 89.00 118 ALA A C 1
ATOM 855 O O . ALA A 1 118 ? 10.373 5.472 -4.527 1.00 89.00 118 ALA A O 1
ATOM 856 N N . ILE A 1 119 ? 8.154 5.400 -4.918 1.00 91.19 119 ILE A N 1
ATOM 857 C CA . ILE A 1 119 ? 7.904 6.836 -4.779 1.00 91.19 119 ILE A CA 1
ATOM 858 C C . ILE A 1 119 ? 7.029 7.032 -3.552 1.00 91.19 119 ILE A C 1
ATOM 860 O O . ILE A 1 119 ? 6.008 6.372 -3.403 1.00 91.19 119 ILE A O 1
ATOM 864 N N . ALA A 1 120 ? 7.426 7.936 -2.669 1.00 90.06 120 ALA A N 1
ATOM 865 C CA . ALA A 1 120 ? 6.661 8.252 -1.478 1.00 90.06 120 ALA A CA 1
ATOM 866 C C . ALA A 1 120 ? 6.827 9.728 -1.124 1.00 90.06 120 ALA A C 1
ATOM 868 O O . ALA A 1 120 ? 7.784 10.378 -1.563 1.00 90.06 120 ALA A O 1
ATOM 869 N N . ASP A 1 121 ? 5.896 10.249 -0.334 1.00 86.25 121 ASP A N 1
ATOM 870 C CA . ASP A 1 121 ? 5.962 11.616 0.161 1.00 86.25 121 ASP A CA 1
ATOM 871 C C . ASP A 1 121 ? 7.137 11.833 1.146 1.00 86.25 121 ASP A C 1
ATOM 873 O O . ASP A 1 121 ? 7.910 10.927 1.491 1.00 86.25 121 ASP A O 1
ATOM 877 N N . LYS A 1 122 ? 7.289 13.072 1.630 1.00 84.69 122 LYS A N 1
ATOM 878 C CA . LYS A 1 122 ? 8.359 13.411 2.579 1.00 84.69 122 LYS A CA 1
ATOM 879 C C . LYS A 1 122 ? 8.195 12.707 3.934 1.00 84.69 122 LYS A C 1
ATOM 881 O O . LYS A 1 122 ? 9.206 12.457 4.593 1.00 84.69 122 LYS A O 1
ATOM 886 N N . GLY A 1 123 ? 6.978 12.357 4.349 1.00 84.06 123 GLY A N 1
ATOM 887 C CA . GLY A 1 123 ? 6.720 11.586 5.568 1.00 84.06 123 GLY A CA 1
ATOM 888 C C . GLY A 1 123 ? 7.448 10.238 5.583 1.00 84.06 123 GLY A C 1
ATOM 889 O O . GLY A 1 123 ? 7.903 9.783 6.636 1.00 84.06 123 GLY A O 1
ATOM 890 N N . TYR A 1 124 ? 7.690 9.652 4.407 1.00 83.38 124 TYR A N 1
ATOM 891 C CA . TYR A 1 124 ? 8.428 8.398 4.257 1.00 83.38 124 TYR A CA 1
ATOM 892 C C . TYR A 1 124 ? 9.942 8.560 4.073 1.00 83.38 124 TYR A C 1
ATOM 894 O O . TYR A 1 124 ? 10.645 7.553 3.990 1.00 83.38 124 TYR A O 1
ATOM 902 N N . SER A 1 125 ? 10.509 9.770 4.069 1.00 84.12 125 SER A N 1
ATOM 903 C CA . SER A 1 125 ? 11.911 9.987 3.674 1.00 84.12 125 SER A CA 1
ATOM 904 C C . SER A 1 125 ? 12.964 9.602 4.729 1.00 84.12 125 SER A C 1
ATOM 906 O O . SER A 1 125 ? 14.095 10.092 4.671 1.00 84.12 125 SER A O 1
ATOM 908 N N . SER A 1 126 ? 12.637 8.773 5.726 1.00 85.88 126 SER A N 1
ATOM 909 C CA . SER A 1 126 ? 13.568 8.379 6.794 1.00 85.88 126 SER A CA 1
ATOM 910 C C . SER A 1 126 ? 14.775 7.596 6.242 1.00 85.88 126 SER A C 1
ATOM 912 O O . SER A 1 126 ? 14.705 6.964 5.188 1.00 85.88 126 SER A O 1
ATOM 914 N N . LYS A 1 127 ? 15.922 7.614 6.942 1.00 86.00 127 LYS A N 1
ATOM 915 C CA . LYS A 1 127 ? 17.110 6.841 6.514 1.00 86.00 127 LYS A CA 1
ATOM 916 C C . LYS A 1 127 ? 16.813 5.338 6.446 1.00 86.00 127 LYS A C 1
ATOM 918 O O . LYS A 1 127 ? 17.301 4.673 5.536 1.00 86.00 127 LYS A O 1
ATOM 923 N N . ALA A 1 128 ? 16.012 4.836 7.388 1.00 84.12 128 ALA A N 1
ATOM 924 C CA . ALA A 1 128 ? 15.574 3.446 7.414 1.00 84.12 128 ALA A CA 1
ATOM 925 C C . ALA A 1 128 ? 14.746 3.118 6.164 1.00 84.12 128 ALA A C 1
ATOM 927 O O . ALA A 1 128 ? 15.076 2.182 5.446 1.00 84.12 128 ALA A O 1
ATOM 928 N N . ASN A 1 129 ? 13.777 3.968 5.826 1.00 83.69 129 ASN A N 1
ATOM 929 C CA . ASN A 1 129 ? 12.920 3.780 4.660 1.00 83.69 129 ASN A CA 1
ATOM 930 C C . ASN A 1 129 ? 13.675 3.853 3.341 1.00 83.69 129 ASN A C 1
ATOM 932 O O . ASN A 1 129 ? 13.407 3.055 2.453 1.00 83.69 129 ASN A O 1
ATOM 936 N N . ARG A 1 130 ? 14.661 4.748 3.213 1.00 82.31 130 ARG A N 1
ATOM 937 C CA . ARG A 1 130 ? 15.531 4.760 2.028 1.00 82.31 130 ARG A CA 1
ATOM 938 C C . ARG A 1 130 ? 16.278 3.437 1.874 1.00 82.31 130 ARG A C 1
ATOM 940 O O . ARG A 1 130 ? 16.341 2.909 0.773 1.00 82.31 130 ARG A O 1
ATOM 947 N N . ALA A 1 131 ? 16.795 2.875 2.969 1.00 84.62 131 ALA A N 1
ATOM 948 C CA . ALA A 1 131 ? 17.460 1.575 2.936 1.00 84.62 131 ALA A CA 1
ATOM 949 C C . ALA A 1 131 ? 16.487 0.431 2.597 1.00 84.62 131 ALA A C 1
ATOM 951 O O . ALA A 1 131 ? 16.843 -0.452 1.819 1.00 84.62 131 ALA A O 1
ATOM 952 N N . THR A 1 132 ? 15.267 0.450 3.141 1.00 80.75 132 THR A N 1
ATOM 953 C CA . THR A 1 132 ? 14.215 -0.528 2.824 1.00 80.75 132 THR A CA 1
ATOM 954 C C . THR A 1 132 ? 13.780 -0.425 1.363 1.00 80.75 132 THR A C 1
ATOM 956 O O . THR A 1 132 ? 13.740 -1.440 0.679 1.00 80.75 132 THR A O 1
ATOM 959 N N . ALA A 1 133 ? 13.563 0.784 0.842 1.00 77.12 133 ALA A N 1
ATOM 960 C CA . ALA A 1 133 ? 13.222 1.021 -0.559 1.00 77.12 133 ALA A CA 1
ATOM 961 C C . ALA A 1 133 ? 14.324 0.529 -1.507 1.00 77.12 133 ALA A 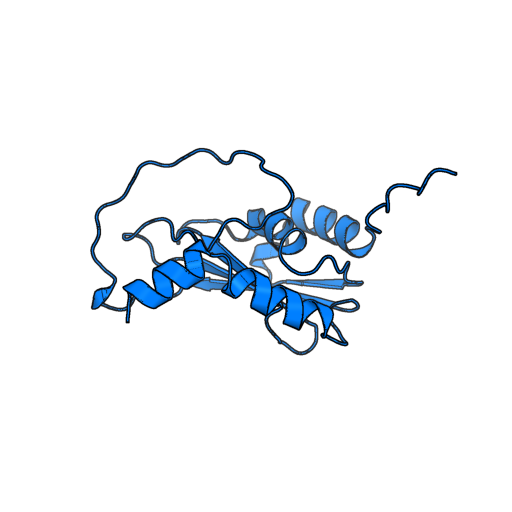C 1
ATOM 963 O O . ALA A 1 133 ? 14.026 -0.137 -2.492 1.00 77.12 133 ALA A O 1
ATOM 964 N N . SER A 1 134 ? 15.601 0.773 -1.186 1.00 73.19 134 SER A N 1
ATOM 965 C CA . SER A 1 134 ? 16.723 0.241 -1.972 1.00 73.19 134 SER A CA 1
ATOM 966 C C . SER A 1 134 ? 16.792 -1.291 -1.961 1.00 73.19 134 SER A C 1
ATOM 968 O O . SER A 1 134 ? 17.249 -1.878 -2.936 1.00 73.19 134 SER A O 1
ATOM 970 N N . LYS A 1 135 ? 16.343 -1.947 -0.881 1.00 69.44 135 LYS A N 1
ATOM 971 C CA . LYS A 1 135 ? 16.268 -3.414 -0.797 1.00 69.44 135 LYS A CA 1
ATOM 972 C C . LYS A 1 135 ? 15.060 -3.968 -1.546 1.00 69.44 135 LYS A C 1
ATOM 974 O O . LYS A 1 135 ? 15.231 -4.904 -2.311 1.00 69.44 135 LYS A O 1
ATOM 979 N N . GLY A 1 136 ? 13.874 -3.387 -1.359 1.00 60.44 136 GLY A N 1
ATOM 980 C CA . GLY A 1 136 ? 12.634 -3.804 -2.021 1.00 60.44 136 GLY A CA 1
ATOM 981 C C . GLY A 1 136 ? 12.680 -3.599 -3.534 1.00 60.44 136 GLY A C 1
ATOM 982 O O . GLY A 1 136 ? 12.272 -4.484 -4.279 1.00 60.44 136 GLY A O 1
ATOM 983 N N . ALA A 1 137 ? 13.297 -2.504 -3.994 1.00 54.03 137 ALA A N 1
ATOM 984 C CA . ALA A 1 137 ? 13.484 -2.225 -5.418 1.00 54.03 137 ALA A CA 1
ATOM 985 C C . ALA A 1 137 ? 14.514 -3.136 -6.121 1.00 54.03 137 ALA A C 1
ATOM 987 O O . ALA A 1 137 ? 14.639 -3.132 -7.345 1.00 54.03 137 ALA A O 1
ATOM 988 N N . GLY A 1 138 ? 15.269 -3.912 -5.336 1.00 41.28 138 GLY A N 1
ATOM 989 C CA . GLY A 1 138 ? 16.241 -4.903 -5.801 1.00 41.28 138 GLY A CA 1
ATOM 990 C C . GLY A 1 138 ? 15.943 -6.334 -5.341 1.00 41.28 138 GLY A C 1
ATOM 99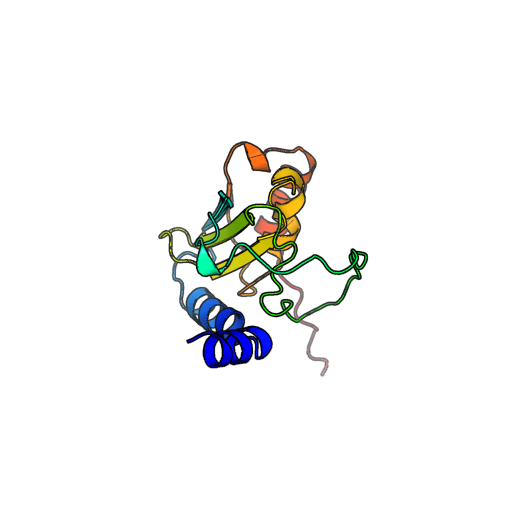1 O O . GLY A 1 138 ? 16.748 -7.228 -5.602 1.00 41.28 138 GLY A O 1
ATOM 992 N N . HIS A 1 139 ? 14.827 -6.582 -4.646 1.00 36.66 139 HIS A N 1
ATOM 993 C CA . HIS A 1 139 ? 14.505 -7.903 -4.115 1.00 36.66 139 HIS A CA 1
ATOM 994 C C . HIS A 1 139 ? 13.866 -8.762 -5.210 1.00 36.66 139 HIS A C 1
ATOM 996 O O . HIS A 1 139 ? 12.734 -8.517 -5.605 1.00 36.66 139 HIS A O 1
ATOM 1002 N N . ARG A 1 140 ? 14.557 -9.801 -5.689 1.00 33.25 140 ARG A N 1
ATOM 1003 C CA . ARG A 1 140 ? 13.880 -10.980 -6.251 1.00 33.25 140 ARG A CA 1
ATOM 1004 C C . ARG A 1 140 ? 13.423 -11.839 -5.070 1.00 33.25 140 ARG A C 1
ATOM 1006 O O . ARG A 1 140 ? 14.302 -12.273 -4.318 1.00 33.25 140 ARG A O 1
ATOM 1013 N N . PRO A 1 141 ? 12.127 -12.153 -4.920 1.00 32.84 141 PRO A N 1
ATOM 1014 C CA . PRO A 1 141 ? 11.725 -13.242 -4.049 1.00 32.84 141 PRO A CA 1
ATOM 1015 C C . PRO A 1 141 ? 12.404 -14.516 -4.560 1.00 32.84 141 PRO A C 1
ATOM 1017 O O . PRO A 1 141 ? 12.284 -14.884 -5.732 1.00 32.84 141 PRO A O 1
ATOM 1020 N N . GLY A 1 142 ? 13.189 -15.165 -3.704 1.00 28.42 142 GLY A N 1
ATOM 1021 C CA . GLY A 1 142 ? 13.751 -16.472 -4.006 1.00 28.42 142 GLY A CA 1
ATOM 1022 C C . GLY A 1 142 ? 12.620 -17.487 -4.127 1.00 28.42 142 GLY A C 1
ATOM 1023 O O . GLY A 1 142 ? 11.985 -17.832 -3.133 1.00 28.42 142 GLY A O 1
ATOM 1024 N N . HIS A 1 143 ? 12.378 -17.972 -5.342 1.00 28.47 143 HIS A N 1
ATOM 1025 C CA . HIS A 1 143 ? 11.624 -19.199 -5.571 1.00 28.47 143 HIS A CA 1
ATOM 1026 C C . HIS A 1 143 ? 12.344 -20.337 -4.818 1.00 28.47 143 HIS A C 1
ATOM 1028 O O . HIS A 1 143 ? 13.568 -20.445 -4.955 1.00 28.47 143 HIS A O 1
ATOM 1034 N N . PRO A 1 144 ? 11.670 -21.200 -4.033 1.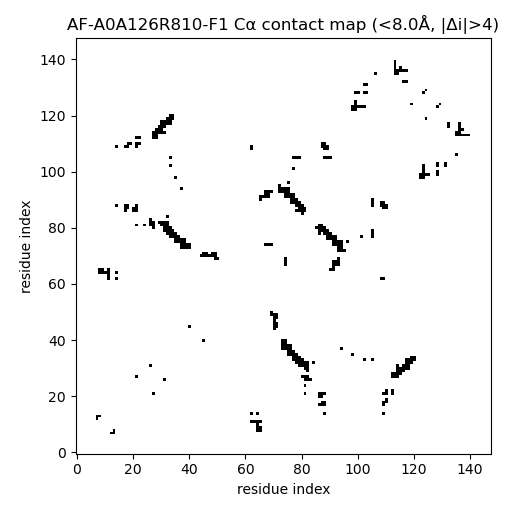00 32.12 144 PRO A N 1
ATOM 1035 C CA . PRO A 1 144 ? 12.302 -22.443 -3.617 1.00 32.12 144 PRO A CA 1
ATOM 1036 C C . PRO A 1 144 ? 12.638 -23.232 -4.886 1.00 32.12 144 PRO A C 1
ATOM 1038 O O . PRO A 1 144 ? 11.786 -23.395 -5.767 1.00 32.12 144 PRO A O 1
ATOM 1041 N N . ALA A 1 145 ? 13.895 -23.660 -5.000 1.00 34.38 145 ALA A N 1
ATOM 1042 C CA . ALA A 1 145 ? 14.327 -24.569 -6.047 1.00 34.38 145 ALA A CA 1
ATOM 1043 C C . ALA A 1 145 ? 13.429 -25.809 -6.001 1.00 34.38 145 ALA A C 1
ATOM 1045 O O . ALA A 1 145 ? 13.323 -26.468 -4.965 1.00 34.38 145 ALA A O 1
ATOM 1046 N N . GLN A 1 146 ? 12.751 -26.102 -7.108 1.00 37.28 146 GLN A N 1
ATOM 1047 C CA . GLN A 1 146 ? 12.138 -27.406 -7.297 1.00 37.28 146 GLN A CA 1
ATOM 1048 C C 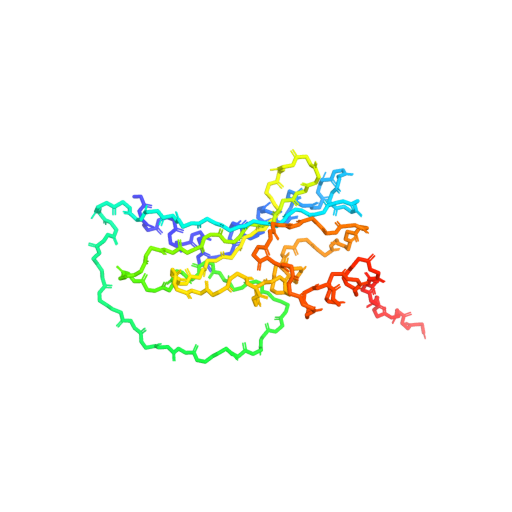. GLN A 1 146 ? 13.292 -28.404 -7.401 1.00 37.28 146 GLN A C 1
ATOM 1050 O O . GLN A 1 146 ? 14.037 -28.392 -8.379 1.00 37.28 146 GLN A O 1
ATOM 1055 N N . GLY A 1 147 ? 13.499 -29.181 -6.337 1.00 38.59 147 GLY A N 1
ATOM 1056 C CA . GLY A 1 147 ? 14.439 -30.293 -6.341 1.00 38.59 147 GLY A CA 1
ATOM 1057 C C . GLY A 1 147 ? 13.955 -31.360 -7.316 1.00 38.59 147 GLY A C 1
ATOM 1058 O O . GLY A 1 147 ? 12.792 -31.763 -7.252 1.00 38.59 147 GLY A O 1
ATOM 1059 N N . GLN A 1 148 ? 14.844 -31.759 -8.223 1.00 36.28 148 GLN A N 1
ATOM 1060 C CA . GLN A 1 148 ? 14.802 -33.064 -8.876 1.00 36.28 148 GLN A CA 1
ATOM 1061 C C . GLN A 1 148 ? 15.519 -34.078 -7.988 1.00 36.28 148 GLN A C 1
ATOM 1063 O O . GLN A 1 148 ? 16.487 -33.660 -7.307 1.00 36.28 148 GLN A O 1
#

Secondary structure (DSSP, 8-state):
-HHHHHHHHHTTHHHHHHHHHHHH-SSTTTEEEEEEEEPPPPTTTS--PPPP--------SSPPP-----SSSPPEEEEEEETTS-EEEEEEE-TT--GGG-HHHHHHSSS----SEEEE-GGG--HHHHHHHHHHTT----PPP---